Protein AF-A0A7S2NZP7-F1 (afdb_monomer_lite)

Structure (mmCIF, N/CA/C/O backbone):
data_AF-A0A7S2NZP7-F1
#
_entry.id   AF-A0A7S2NZP7-F1
#
loop_
_atom_site.group_PDB
_atom_site.id
_atom_site.type_symbol
_atom_site.label_atom_id
_atom_site.label_alt_id
_atom_site.label_comp_id
_atom_site.label_asym_id
_atom_site.label_entity_id
_atom_site.label_seq_id
_atom_site.pdbx_PDB_ins_code
_atom_site.Cartn_x
_atom_site.Cartn_y
_atom_site.Cartn_z
_atom_site.occupancy
_atom_site.B_iso_or_equiv
_atom_site.auth_seq_id
_atom_site.auth_comp_id
_atom_site.auth_asym_id
_atom_site.auth_atom_id
_atom_site.pdbx_PDB_model_num
ATOM 1 N N . SER A 1 1 ? 19.651 4.161 -18.600 1.00 52.41 1 SER A N 1
ATOM 2 C CA . SER A 1 1 ? 18.967 5.430 -18.959 1.00 52.41 1 SER A CA 1
ATOM 3 C C . SER A 1 1 ? 17.545 5.120 -19.424 1.00 52.41 1 SER A C 1
ATOM 5 O O . SER A 1 1 ? 17.300 3.982 -19.800 1.00 52.41 1 SER A O 1
ATOM 7 N N . CYS A 1 2 ? 16.596 6.069 -19.421 1.00 51.91 2 CYS A N 1
ATOM 8 C CA . CYS A 1 2 ? 15.219 5.806 -19.893 1.00 51.91 2 CYS A CA 1
ATOM 9 C C . CYS A 1 2 ? 15.180 5.289 -21.351 1.00 51.91 2 CYS A C 1
ATOM 11 O O . CYS A 1 2 ? 14.306 4.508 -21.712 1.00 51.91 2 CYS A O 1
ATOM 13 N N . ILE A 1 3 ? 16.203 5.643 -22.141 1.00 46.81 3 ILE A N 1
ATOM 14 C CA . ILE A 1 3 ? 16.442 5.176 -23.517 1.00 46.81 3 ILE A CA 1
ATOM 15 C C . ILE A 1 3 ? 16.735 3.664 -23.576 1.00 46.81 3 ILE A C 1
ATOM 17 O O . ILE A 1 3 ? 16.399 3.016 -24.559 1.00 46.81 3 ILE A O 1
ATOM 21 N N . GLU A 1 4 ? 17.324 3.072 -22.534 1.00 49.91 4 GLU A N 1
ATOM 22 C CA . GLU A 1 4 ? 17.619 1.629 -22.483 1.00 49.91 4 GLU A CA 1
ATOM 23 C C . GLU A 1 4 ? 16.403 0.779 -22.092 1.00 49.91 4 GLU A C 1
ATOM 25 O O . GLU A 1 4 ? 16.453 -0.440 -22.229 1.00 49.91 4 GLU A O 1
ATOM 30 N N . ARG A 1 5 ? 15.321 1.400 -21.600 1.00 61.03 5 ARG A N 1
ATOM 31 C CA . ARG A 1 5 ? 14.139 0.693 -21.079 1.00 61.03 5 ARG A CA 1
ATOM 32 C C . ARG A 1 5 ? 12.927 0.709 -22.023 1.00 61.03 5 ARG A C 1
ATOM 34 O O . ARG A 1 5 ? 11.922 0.099 -21.686 1.00 61.03 5 ARG A O 1
ATOM 41 N N . ASP A 1 6 ? 13.028 1.360 -23.188 1.00 63.88 6 ASP A N 1
ATOM 42 C CA . ASP A 1 6 ? 11.946 1.525 -24.187 1.00 63.88 6 ASP A CA 1
ATOM 43 C C . ASP A 1 6 ? 10.646 2.124 -23.609 1.00 63.88 6 ASP A C 1
ATOM 45 O O . ASP A 1 6 ? 9.532 1.856 -24.056 1.00 63.88 6 ASP A O 1
ATOM 49 N N . TRP A 1 7 ? 10.771 2.940 -22.561 1.00 67.31 7 TRP A N 1
ATOM 50 C CA . TRP A 1 7 ? 9.627 3.630 -21.974 1.00 67.31 7 TRP A CA 1
ATOM 51 C C . TRP A 1 7 ? 9.327 4.861 -22.833 1.00 67.31 7 TRP A C 1
ATOM 53 O O . TRP A 1 7 ? 10.233 5.623 -23.171 1.00 67.31 7 TRP A O 1
ATOM 63 N N . GLY A 1 8 ? 8.063 5.044 -23.231 1.00 68.75 8 GLY A N 1
ATOM 64 C CA . GLY A 1 8 ? 7.649 6.148 -24.104 1.00 68.75 8 GLY A CA 1
ATOM 65 C C . GLY A 1 8 ? 8.092 7.526 -23.586 1.00 68.75 8 GLY A C 1
ATOM 66 O O . GLY A 1 8 ? 8.421 7.690 -22.411 1.00 68.75 8 GLY A O 1
ATOM 67 N N . LYS A 1 9 ? 8.088 8.542 -24.460 1.00 76.56 9 LYS A N 1
ATOM 68 C CA . LYS A 1 9 ? 8.583 9.896 -24.139 1.00 76.56 9 LYS A CA 1
ATOM 69 C C . LYS A 1 9 ? 8.009 10.450 -22.826 1.00 76.56 9 LYS A C 1
ATOM 71 O O . LYS A 1 9 ? 8.765 10.979 -22.021 1.00 76.56 9 LYS A O 1
ATOM 76 N N . ASP A 1 10 ? 6.713 10.276 -22.591 1.00 76.75 10 ASP A N 1
ATOM 77 C CA . ASP A 1 10 ? 6.046 10.796 -21.391 1.00 76.75 10 ASP A CA 1
ATOM 78 C C . ASP A 1 10 ? 6.579 10.146 -20.104 1.00 76.75 10 ASP A C 1
ATOM 80 O O . ASP A 1 10 ? 6.786 10.821 -19.098 1.00 76.75 10 ASP A O 1
ATOM 84 N N . ALA A 1 11 ? 6.889 8.847 -20.146 1.00 75.12 11 ALA A N 1
ATOM 85 C CA . ALA A 1 11 ? 7.522 8.154 -19.030 1.00 75.12 11 ALA A CA 1
ATOM 86 C C . ALA A 1 11 ? 8.972 8.622 -18.824 1.00 75.12 11 ALA A C 1
ATOM 88 O O . ALA A 1 11 ? 9.414 8.750 -17.686 1.00 75.12 11 ALA A O 1
ATOM 89 N N . CYS A 1 12 ? 9.710 8.925 -19.898 1.00 78.88 12 CYS A N 1
ATOM 90 C CA . CYS A 1 12 ? 11.053 9.502 -19.793 1.00 78.88 12 CYS A CA 1
ATOM 91 C C . CYS A 1 12 ? 11.046 10.887 -19.129 1.00 78.88 12 CYS A C 1
ATOM 93 O O . CYS A 1 12 ? 11.914 11.167 -18.298 1.00 78.88 12 CYS A O 1
ATOM 95 N N . ASP A 1 13 ? 10.084 11.735 -19.493 1.00 84.75 13 ASP A N 1
ATOM 96 C CA . ASP A 1 13 ? 9.932 13.076 -18.925 1.00 84.75 13 ASP A CA 1
ATOM 97 C C . ASP A 1 13 ? 9.547 12.978 -17.440 1.00 84.75 13 ASP A C 1
ATOM 99 O O . ASP A 1 13 ? 10.244 13.534 -16.594 1.00 84.75 13 ASP A O 1
ATOM 103 N N . MET A 1 14 ? 8.547 12.150 -17.103 1.00 84.56 14 MET A N 1
ATOM 104 C CA . MET A 1 14 ? 8.167 11.871 -15.711 1.00 84.56 14 MET A CA 1
ATOM 105 C C . MET A 1 14 ? 9.362 11.381 -14.888 1.00 84.56 14 MET A C 1
ATOM 107 O O . MET A 1 14 ? 9.606 11.886 -13.795 1.00 84.56 14 MET A O 1
ATOM 111 N N . LEU A 1 15 ? 10.129 10.417 -15.412 1.00 84.31 15 LEU A N 1
ATOM 112 C CA . LEU A 1 15 ? 11.324 9.909 -14.743 1.00 84.31 15 LEU A CA 1
ATOM 113 C C . LEU A 1 15 ? 12.366 11.005 -14.512 1.00 84.31 15 LEU A C 1
ATOM 115 O O . LEU A 1 15 ? 13.009 11.026 -13.469 1.00 84.31 15 LEU A O 1
ATOM 119 N N . THR A 1 16 ? 12.546 11.914 -15.468 1.00 88.75 16 THR A N 1
ATOM 120 C CA . THR A 1 16 ? 13.490 13.029 -15.335 1.00 88.75 16 THR A CA 1
ATOM 121 C C . THR A 1 16 ? 13.073 13.955 -14.197 1.00 88.75 16 THR A C 1
ATOM 123 O O . THR A 1 16 ? 13.903 14.287 -13.348 1.00 88.75 16 THR A O 1
ATOM 126 N N . ASP A 1 17 ? 11.787 14.294 -14.131 1.00 88.81 17 ASP A N 1
ATOM 127 C CA . ASP A 1 17 ? 11.238 15.167 -13.097 1.00 88.81 17 ASP A CA 1
ATOM 128 C C . ASP A 1 17 ? 11.371 14.537 -11.704 1.00 88.81 17 ASP A C 1
ATOM 130 O O . ASP A 1 17 ? 11.914 15.163 -10.793 1.00 88.81 17 ASP A O 1
ATOM 134 N N . ILE A 1 18 ? 10.988 13.269 -11.531 1.00 89.00 18 ILE A N 1
ATOM 135 C CA . ILE A 1 18 ? 11.088 12.592 -10.222 1.00 89.00 18 ILE A CA 1
ATOM 136 C C . ILE A 1 18 ? 12.549 12.301 -9.836 1.00 89.00 18 ILE A C 1
ATOM 138 O O . ILE A 1 18 ? 12.886 12.172 -8.662 1.00 89.00 18 ILE A O 1
ATOM 142 N N . ASN A 1 19 ? 13.460 12.194 -10.807 1.00 90.25 19 ASN A N 1
ATOM 143 C CA . ASN A 1 19 ? 14.894 12.065 -10.542 1.00 90.25 19 ASN A CA 1
ATOM 144 C C . ASN A 1 19 ? 15.523 13.384 -10.072 1.00 90.25 19 ASN A C 1
ATOM 146 O O . ASN A 1 19 ? 16.639 13.361 -9.558 1.00 90.25 19 ASN A O 1
ATOM 150 N N . SER A 1 20 ? 14.832 14.515 -10.239 1.00 92.81 20 SER A N 1
ATOM 151 C CA . SER A 1 20 ? 15.327 15.833 -9.829 1.00 92.81 20 SER A CA 1
ATOM 152 C C . SER A 1 20 ? 15.024 16.189 -8.369 1.00 92.81 20 SER A C 1
ATOM 154 O O . SER A 1 20 ? 15.522 17.203 -7.879 1.00 92.81 20 SER A O 1
ATOM 156 N N . VAL A 1 21 ? 14.235 15.364 -7.675 1.00 92.12 21 VAL A N 1
ATOM 157 C CA . VAL A 1 21 ? 13.789 15.590 -6.294 1.00 92.12 21 VAL A CA 1
ATOM 158 C C . VAL A 1 21 ? 14.212 14.455 -5.365 1.00 92.12 21 VAL A C 1
ATOM 160 O O . VAL A 1 21 ? 14.538 13.347 -5.807 1.00 92.12 21 VAL A O 1
ATOM 163 N N . ASP A 1 22 ? 14.217 14.758 -4.069 1.00 90.69 22 ASP A N 1
ATOM 164 C CA . ASP A 1 22 ? 14.448 13.782 -3.007 1.00 90.69 22 ASP A CA 1
ATOM 165 C C . ASP A 1 22 ? 13.312 12.736 -2.987 1.00 90.69 22 ASP A C 1
ATOM 167 O O . ASP A 1 22 ? 12.142 13.136 -3.065 1.00 90.69 22 ASP A O 1
ATOM 171 N N . PRO A 1 23 ? 13.616 11.424 -2.915 1.00 88.88 23 PRO A N 1
ATOM 172 C CA . PRO A 1 23 ? 12.606 10.377 -2.809 1.00 88.88 23 PRO A CA 1
ATOM 173 C C . PRO A 1 23 ? 11.578 10.581 -1.697 1.00 88.88 23 PRO A C 1
ATOM 175 O O . PRO A 1 23 ? 10.393 10.350 -1.935 1.00 88.88 23 PRO A O 1
ATOM 178 N N . ASP A 1 24 ? 11.988 11.118 -0.547 1.00 87.81 24 ASP A N 1
ATOM 179 C CA . ASP A 1 24 ? 11.101 11.335 0.606 1.00 87.81 24 ASP A CA 1
ATOM 180 C C . ASP A 1 24 ? 10.079 12.458 0.352 1.00 87.81 24 ASP A C 1
ATOM 182 O O . ASP A 1 24 ? 9.110 12.634 1.088 1.00 87.81 24 ASP A O 1
ATOM 186 N N . SER A 1 25 ? 10.266 13.237 -0.719 1.00 88.69 25 SER A N 1
ATOM 187 C CA . SER A 1 25 ? 9.346 14.305 -1.123 1.00 88.69 25 SER A CA 1
ATOM 188 C C . SER A 1 25 ? 8.245 13.838 -2.080 1.00 88.69 25 SER A C 1
ATOM 190 O O . SER A 1 25 ? 7.393 14.647 -2.457 1.00 88.69 25 SER A O 1
ATOM 192 N N . VAL A 1 26 ? 8.255 12.572 -2.520 1.00 89.06 26 VAL A N 1
ATOM 193 C CA . VAL A 1 26 ? 7.321 12.056 -3.531 1.00 89.06 26 VAL A CA 1
ATOM 194 C C . VAL A 1 26 ? 6.729 10.718 -3.108 1.00 89.06 26 VAL A C 1
ATOM 196 O O . VAL A 1 26 ? 7.438 9.756 -2.832 1.00 89.06 26 VAL A O 1
ATOM 199 N N . VAL A 1 27 ? 5.402 10.632 -3.175 1.00 89.44 27 VAL A N 1
ATOM 200 C CA . VAL A 1 27 ? 4.659 9.380 -3.008 1.00 89.44 27 VAL A CA 1
ATOM 201 C C . VAL A 1 27 ? 4.039 8.980 -4.341 1.00 89.44 27 VAL A C 1
ATOM 203 O O . VAL A 1 27 ? 3.303 9.757 -4.953 1.00 89.44 27 VAL A O 1
ATOM 206 N N . PHE A 1 28 ? 4.291 7.746 -4.771 1.00 91.38 28 PHE A N 1
ATOM 207 C CA . PHE A 1 28 ? 3.629 7.145 -5.926 1.00 91.38 28 PHE A CA 1
ATOM 208 C C . PHE A 1 28 ? 2.347 6.461 -5.477 1.00 91.38 28 PHE A C 1
ATOM 210 O O . PHE A 1 28 ? 2.363 5.304 -5.062 1.00 91.38 28 PHE A O 1
ATOM 217 N N . ASN A 1 29 ? 1.234 7.187 -5.558 1.00 90.94 29 ASN A N 1
ATOM 218 C CA . ASN A 1 29 ? -0.077 6.631 -5.258 1.00 90.94 29 ASN A CA 1
ATOM 219 C C . ASN A 1 29 ? -0.692 5.974 -6.501 1.00 90.94 29 ASN A C 1
ATOM 221 O O . ASN A 1 29 ? -1.135 6.658 -7.426 1.00 90.94 29 ASN A O 1
ATOM 225 N N . TRP A 1 30 ? -0.719 4.645 -6.516 1.00 90.06 30 TRP A N 1
ATOM 226 C CA . TRP A 1 30 ? -1.467 3.868 -7.488 1.00 90.06 30 TRP A CA 1
ATOM 227 C C . TRP A 1 30 ? -2.927 3.824 -7.073 1.00 90.06 30 TRP A C 1
ATOM 229 O O . TRP A 1 30 ? -3.312 3.116 -6.146 1.00 90.06 30 TRP A O 1
ATOM 239 N N . GLU A 1 31 ? -3.748 4.544 -7.819 1.00 85.25 31 GLU A N 1
ATOM 240 C CA . GLU A 1 31 ? -5.202 4.494 -7.744 1.00 85.25 31 GLU A CA 1
ATOM 241 C C . GLU A 1 31 ? -5.719 3.790 -8.994 1.00 85.25 31 GLU A C 1
ATOM 243 O O . GLU A 1 31 ? -5.280 4.088 -10.107 1.00 85.25 31 GLU A O 1
ATOM 248 N N . CYS A 1 32 ? -6.676 2.877 -8.842 1.00 74.88 32 CYS A N 1
ATOM 249 C CA . CYS A 1 32 ? -7.447 2.421 -9.991 1.00 74.88 32 CYS A CA 1
ATOM 250 C C . CYS A 1 32 ? -8.946 2.508 -9.713 1.00 74.88 32 CYS A C 1
ATOM 252 O O . CYS A 1 32 ? -9.418 2.426 -8.585 1.00 74.88 32 CYS A O 1
ATOM 254 N N . CYS A 1 33 ? -9.708 2.689 -10.787 1.00 68.44 33 CYS A N 1
ATOM 255 C CA . CYS A 1 33 ? -11.139 2.458 -10.771 1.00 68.44 33 CYS A CA 1
ATOM 256 C C . CYS A 1 33 ? -11.455 0.950 -10.703 1.00 68.44 33 CYS A C 1
ATOM 258 O O . CYS A 1 33 ? -10.581 0.091 -10.831 1.00 68.44 33 CYS A O 1
ATOM 260 N N . CYS A 1 34 ? -12.741 0.616 -10.611 1.00 61.75 34 CYS A N 1
ATOM 261 C CA . CYS A 1 34 ? -13.230 -0.765 -10.682 1.00 61.75 34 CYS A CA 1
ATOM 262 C C . CYS A 1 34 ? -12.797 -1.550 -11.946 1.00 61.75 34 CYS A C 1
ATOM 264 O O . CYS A 1 34 ? -12.999 -2.760 -11.997 1.00 61.75 34 CYS A O 1
ATOM 266 N N . GLY A 1 35 ? -12.204 -0.894 -12.953 1.00 64.12 35 GLY A N 1
ATOM 267 C CA . GLY A 1 35 ? -11.723 -1.513 -14.189 1.00 64.12 35 GLY A CA 1
ATOM 268 C C . GLY A 1 35 ? -10.482 -2.406 -14.047 1.00 64.12 35 GLY A C 1
ATOM 269 O O . GLY A 1 35 ? -10.427 -3.417 -14.740 1.00 64.12 35 GLY A O 1
ATOM 270 N N . CYS A 1 36 ? -9.524 -2.082 -13.163 1.00 64.44 36 CYS A N 1
ATOM 271 C CA . CYS A 1 36 ? -8.322 -2.916 -12.958 1.00 64.44 36 CYS A CA 1
ATOM 272 C C . CYS A 1 36 ? -8.583 -4.069 -11.975 1.00 64.44 36 CYS A C 1
ATOM 274 O O . CYS A 1 36 ? -8.144 -5.185 -12.216 1.00 64.44 36 CYS A O 1
ATOM 276 N N . SER A 1 37 ? -9.346 -3.804 -10.901 1.00 70.38 37 SER A N 1
ATOM 277 C CA . SER A 1 37 ? -9.793 -4.731 -9.835 1.00 70.38 37 SER A CA 1
ATOM 278 C C . SER A 1 37 ? -9.099 -6.106 -9.831 1.00 70.38 37 SER A C 1
ATOM 280 O O . SER A 1 37 ? -7.903 -6.204 -9.580 1.00 70.38 37 SER A O 1
ATOM 282 N N . ASP A 1 38 ? -9.837 -7.183 -10.098 1.00 77.31 38 ASP A N 1
ATOM 283 C CA . ASP A 1 38 ? -9.349 -8.557 -9.990 1.00 77.31 38 ASP A CA 1
ATOM 284 C C . ASP A 1 38 ? -8.655 -9.044 -11.283 1.00 77.31 38 ASP A C 1
ATOM 286 O O . ASP A 1 38 ? -8.399 -10.237 -11.421 1.00 77.31 38 ASP A O 1
ATOM 290 N N . HIS A 1 39 ? -8.376 -8.143 -12.237 1.00 79.88 39 HIS A N 1
ATOM 291 C CA . HIS A 1 39 ? -7.817 -8.466 -13.558 1.00 79.88 39 HIS A CA 1
ATOM 292 C C . HIS A 1 39 ? -6.394 -7.923 -13.781 1.00 79.88 39 HIS A C 1
ATOM 294 O O . HIS A 1 39 ? -5.851 -8.116 -14.866 1.00 79.88 39 HIS A O 1
ATOM 300 N N . GLY A 1 40 ? -5.794 -7.257 -12.788 1.00 81.38 40 GLY A N 1
ATOM 301 C CA . GLY A 1 40 ? -4.474 -6.631 -12.926 1.00 81.38 40 GLY A CA 1
ATOM 302 C C . GLY A 1 40 ? -4.531 -5.189 -13.442 1.00 81.38 40 GLY A C 1
ATOM 303 O O . GLY A 1 40 ? -5.603 -4.632 -13.673 1.00 81.38 40 GLY A O 1
ATOM 304 N N . PHE A 1 41 ? -3.368 -4.556 -13.579 1.00 79.12 41 PHE A N 1
ATOM 305 C CA . PHE A 1 41 ? -3.232 -3.149 -13.968 1.00 79.12 41 PHE A CA 1
ATOM 306 C C . PHE A 1 41 ? -3.464 -2.937 -15.472 1.00 79.12 41 PHE A C 1
ATOM 308 O O . PHE A 1 41 ? -4.097 -1.954 -15.854 1.00 79.12 41 PHE A O 1
ATOM 315 N N . ASP A 1 42 ? -2.989 -3.859 -16.314 1.00 73.00 42 ASP A N 1
ATOM 316 C CA . ASP A 1 42 ? -3.299 -3.970 -17.746 1.00 73.00 42 ASP A CA 1
ATOM 317 C C . ASP A 1 42 ? -2.801 -5.333 -18.262 1.00 73.00 42 ASP A C 1
ATOM 319 O O . ASP A 1 42 ? -1.675 -5.743 -17.997 1.00 73.00 42 ASP A O 1
ATOM 323 N N . ASN A 1 43 ? -3.586 -6.010 -19.101 1.00 66.12 43 ASN A N 1
ATOM 324 C CA . ASN A 1 43 ? -3.207 -7.293 -19.706 1.00 66.12 43 ASN A CA 1
ATOM 325 C C . ASN A 1 43 ? -2.039 -7.192 -20.709 1.00 66.12 43 ASN A C 1
ATOM 327 O O . ASN A 1 43 ? -1.598 -8.214 -21.240 1.00 66.12 43 ASN A O 1
ATOM 331 N N . LYS A 1 44 ? -1.589 -5.980 -21.055 1.00 71.06 44 LYS A N 1
ATOM 332 C CA . LYS A 1 44 ? -0.545 -5.754 -22.069 1.00 71.06 44 LYS A CA 1
ATOM 333 C C . LYS A 1 44 ? 0.797 -5.320 -21.498 1.00 71.06 44 LYS A C 1
ATOM 335 O O . LYS A 1 44 ? 1.817 -5.634 -22.109 1.00 71.06 44 LYS A O 1
ATOM 340 N N . VAL A 1 45 ? 0.804 -4.577 -20.393 1.00 76.62 45 VAL A N 1
ATOM 341 C CA . VAL A 1 45 ? 2.017 -3.996 -19.808 1.00 76.62 45 VAL A CA 1
ATOM 342 C C . VAL A 1 45 ? 1.906 -4.045 -18.292 1.00 76.62 45 VAL A C 1
ATOM 344 O O . VAL A 1 45 ? 1.061 -3.377 -17.707 1.00 76.62 45 VAL A O 1
ATOM 347 N N . THR A 1 46 ? 2.793 -4.808 -17.662 1.00 83.62 46 THR A N 1
ATOM 348 C CA . THR A 1 46 ? 2.874 -4.878 -16.201 1.00 83.62 46 THR A CA 1
ATOM 349 C C . THR A 1 46 ? 3.656 -3.684 -15.635 1.00 83.62 46 THR A C 1
ATOM 351 O O . THR A 1 46 ? 4.663 -3.278 -16.231 1.00 83.62 46 THR A O 1
ATOM 354 N N . PRO A 1 47 ? 3.260 -3.110 -14.481 1.00 87.19 47 PRO A N 1
ATOM 355 C CA . PRO A 1 47 ? 3.995 -2.021 -13.847 1.00 87.19 47 PRO A CA 1
ATOM 356 C C . PRO A 1 47 ? 5.204 -2.498 -13.032 1.00 87.19 47 PRO A C 1
ATOM 358 O O . PRO A 1 47 ? 5.947 -1.666 -12.514 1.00 87.19 47 PRO A O 1
ATOM 361 N N . MET A 1 48 ? 5.444 -3.808 -12.925 1.00 89.69 48 MET A N 1
ATOM 362 C CA . MET A 1 48 ? 6.511 -4.374 -12.092 1.00 89.69 48 MET A CA 1
ATOM 363 C C . MET A 1 48 ? 7.916 -3.790 -12.358 1.00 89.69 48 MET A C 1
ATOM 365 O O . MET A 1 48 ? 8.585 -3.412 -11.394 1.00 89.69 48 MET A O 1
ATOM 369 N N . PRO A 1 49 ? 8.367 -3.565 -13.612 1.00 87.94 49 PRO A N 1
ATOM 370 C CA . PRO A 1 49 ? 9.646 -2.891 -13.862 1.00 87.94 49 PRO A CA 1
ATOM 371 C C . PRO A 1 49 ? 9.726 -1.469 -13.284 1.00 87.94 49 PRO A C 1
ATOM 373 O O . PRO A 1 49 ? 10.801 -1.026 -12.874 1.00 87.94 49 PRO A O 1
ATOM 376 N N . LEU A 1 50 ? 8.599 -0.750 -13.237 1.00 87.38 50 LEU A N 1
ATOM 377 C CA . LEU A 1 50 ? 8.525 0.560 -12.598 1.00 87.38 50 LEU A CA 1
ATOM 378 C C . LEU A 1 50 ? 8.543 0.422 -11.072 1.00 87.38 50 LEU A C 1
ATOM 380 O O . LEU A 1 50 ? 9.291 1.150 -10.433 1.00 87.38 50 LEU A O 1
ATOM 384 N N . PHE A 1 51 ? 7.815 -0.536 -10.489 1.00 90.94 51 PHE A N 1
ATOM 385 C CA . PHE A 1 51 ? 7.889 -0.823 -9.048 1.00 90.94 51 PHE A CA 1
ATOM 386 C C . PHE A 1 51 ? 9.320 -1.142 -8.611 1.00 90.94 51 PHE A C 1
ATOM 388 O O . PHE A 1 51 ? 9.806 -0.543 -7.658 1.00 90.94 51 PHE A O 1
ATOM 395 N N . SER A 1 52 ? 10.029 -2.001 -9.349 1.00 90.12 52 SER A N 1
ATOM 396 C CA . SER A 1 52 ? 11.433 -2.312 -9.062 1.00 90.12 52 SER A CA 1
ATOM 397 C C . SER A 1 52 ? 12.312 -1.061 -9.076 1.00 90.12 52 SER A C 1
ATOM 399 O O . SER A 1 52 ? 13.164 -0.904 -8.207 1.00 90.12 52 SER A O 1
ATOM 401 N N . TYR A 1 53 ? 12.118 -0.164 -10.045 1.00 88.94 53 TYR A N 1
ATOM 402 C CA . TYR A 1 53 ? 12.870 1.089 -10.104 1.00 88.94 53 TYR A CA 1
ATOM 403 C C . TYR A 1 53 ? 12.550 2.003 -8.917 1.00 88.94 53 TYR A C 1
ATOM 405 O O . TYR A 1 53 ? 13.456 2.526 -8.270 1.00 88.94 53 TYR A O 1
ATOM 413 N N . LEU A 1 54 ? 11.260 2.192 -8.632 1.00 91.06 54 LEU A N 1
ATOM 414 C CA . LEU A 1 54 ? 10.801 3.091 -7.580 1.00 91.06 54 LEU A CA 1
ATOM 415 C C . LEU A 1 54 ? 11.258 2.614 -6.200 1.00 91.06 54 LEU A C 1
ATOM 417 O O . LEU A 1 54 ? 11.814 3.410 -5.453 1.00 91.06 54 LEU A O 1
ATOM 421 N N . LEU A 1 55 ? 11.079 1.327 -5.898 1.00 89.81 55 LEU A N 1
ATOM 422 C CA . LEU A 1 55 ? 11.385 0.744 -4.592 1.00 89.81 55 LEU A CA 1
ATOM 423 C C . LEU A 1 55 ? 12.888 0.519 -4.394 1.00 89.81 55 LEU A C 1
ATOM 425 O O . LEU A 1 55 ? 13.440 0.939 -3.383 1.00 89.81 55 LEU A O 1
ATOM 429 N N . HIS A 1 56 ? 13.568 -0.110 -5.360 1.00 86.69 56 HIS A N 1
ATOM 430 C CA . HIS A 1 56 ? 14.922 -0.641 -5.134 1.00 86.69 56 HIS A CA 1
ATOM 431 C C . HIS A 1 56 ? 16.037 0.264 -5.639 1.00 86.69 56 HIS A C 1
ATOM 433 O O . HIS A 1 56 ? 17.121 0.285 -5.061 1.00 86.69 56 HIS A O 1
ATOM 439 N N . GLU A 1 57 ? 15.809 0.995 -6.731 1.00 87.75 57 GLU A N 1
ATOM 440 C CA . GLU A 1 57 ? 16.835 1.885 -7.294 1.00 87.75 57 GLU A CA 1
ATOM 441 C C . GLU A 1 57 ? 16.751 3.300 -6.722 1.00 87.75 57 GLU A C 1
ATOM 443 O O . GLU A 1 57 ? 17.754 4.017 -6.703 1.00 87.75 57 GLU A O 1
ATOM 448 N N . ARG A 1 58 ? 15.558 3.720 -6.288 1.00 88.81 58 ARG A N 1
ATOM 449 C CA . ARG A 1 58 ? 15.295 5.098 -5.864 1.00 88.81 58 ARG A CA 1
ATOM 450 C C . ARG A 1 58 ? 14.735 5.250 -4.459 1.00 88.81 58 ARG A C 1
ATOM 452 O O . ARG A 1 58 ? 14.763 6.375 -3.976 1.00 88.81 58 ARG A O 1
ATOM 459 N N . SER A 1 59 ? 14.276 4.177 -3.821 1.00 89.12 59 SER A N 1
ATOM 460 C CA . SER A 1 59 ? 13.706 4.208 -2.468 1.00 89.12 59 SER A CA 1
ATOM 461 C C . SER A 1 59 ? 12.515 5.165 -2.310 1.00 89.12 59 SER A C 1
ATOM 463 O O . SER A 1 59 ? 12.361 5.801 -1.275 1.00 89.12 59 SER A O 1
ATOM 465 N N . PHE A 1 60 ? 11.668 5.290 -3.334 1.00 91.44 60 PHE A N 1
ATOM 466 C CA . PHE A 1 60 ? 10.407 6.025 -3.223 1.00 91.44 60 PHE A CA 1
ATOM 467 C C . PHE A 1 60 ? 9.362 5.240 -2.427 1.00 91.44 60 PHE A C 1
ATOM 469 O O . PHE A 1 60 ? 9.292 4.011 -2.507 1.00 91.44 60 PHE A O 1
ATOM 476 N N . MET A 1 61 ? 8.446 5.964 -1.780 1.00 91.06 61 MET A N 1
ATOM 477 C CA . MET A 1 61 ? 7.222 5.376 -1.243 1.00 91.06 61 MET A CA 1
ATOM 478 C C . MET A 1 61 ? 6.226 5.064 -2.367 1.00 91.06 61 MET A C 1
ATOM 480 O O . MET A 1 61 ? 5.846 5.943 -3.147 1.00 91.06 61 MET A O 1
ATOM 484 N N . VAL A 1 62 ? 5.746 3.820 -2.404 1.00 92.38 62 VAL A N 1
ATOM 485 C CA . VAL A 1 62 ? 4.660 3.378 -3.286 1.00 92.38 62 VAL A CA 1
ATOM 486 C C . VAL A 1 62 ? 3.443 3.016 -2.444 1.00 92.38 62 VAL A C 1
ATOM 488 O O . VAL A 1 62 ? 3.534 2.219 -1.514 1.00 92.38 62 VAL A O 1
ATOM 491 N N . MET A 1 63 ? 2.292 3.586 -2.786 1.00 92.81 63 MET A N 1
ATOM 492 C CA . MET A 1 63 ? 1.013 3.329 -2.133 1.00 92.81 63 MET A CA 1
ATOM 493 C C . MET A 1 63 ? 0.055 2.688 -3.132 1.00 92.81 63 MET A C 1
ATOM 495 O O . MET A 1 63 ? -0.039 3.137 -4.270 1.00 92.81 63 MET A O 1
ATOM 499 N N . CYS A 1 64 ? -0.640 1.630 -2.717 1.00 92.75 64 CYS A N 1
ATOM 500 C CA . CYS A 1 64 ? -1.690 0.986 -3.506 1.00 92.75 64 CYS A CA 1
ATOM 501 C C . CYS A 1 64 ? -2.992 0.992 -2.704 1.00 92.75 64 CYS A C 1
ATOM 503 O O . CYS A 1 64 ? -3.106 0.297 -1.693 1.00 92.75 64 CYS A O 1
ATOM 505 N N . SER A 1 65 ? -3.956 1.786 -3.161 1.00 89.19 65 SER A N 1
ATOM 506 C CA . SER A 1 65 ? -5.322 1.837 -2.634 1.00 89.19 65 SER A CA 1
ATOM 507 C C . SER A 1 65 ? -6.122 0.567 -2.954 1.00 89.19 65 SER A C 1
ATOM 509 O O . SER A 1 65 ? -5.617 -0.383 -3.538 1.00 89.19 65 SER A O 1
ATOM 511 N N . ASP A 1 66 ? -7.385 0.495 -2.548 1.00 88.50 66 ASP A N 1
ATOM 512 C CA . ASP A 1 66 ? -8.190 -0.733 -2.570 1.00 88.50 66 ASP A CA 1
ATOM 513 C C . ASP A 1 66 ? -8.236 -1.482 -3.923 1.00 88.50 66 ASP A C 1
ATOM 515 O O . ASP A 1 66 ? -7.926 -2.675 -3.980 1.00 88.50 66 ASP A O 1
ATOM 519 N N . PHE A 1 67 ? -8.595 -0.824 -5.025 1.00 89.38 67 PHE A N 1
ATOM 520 C CA . PHE A 1 67 ? -8.686 -1.479 -6.337 1.00 89.38 67 PHE A CA 1
ATOM 521 C C . PHE A 1 67 ? -7.320 -1.746 -6.971 1.00 89.38 67 PHE A C 1
ATOM 523 O O . PHE A 1 67 ? -7.144 -2.767 -7.635 1.00 89.38 67 PHE A O 1
ATOM 530 N N . SER A 1 68 ? -6.347 -0.858 -6.780 1.00 90.88 68 SER A N 1
ATOM 531 C CA . SER A 1 68 ? -4.975 -1.075 -7.254 1.0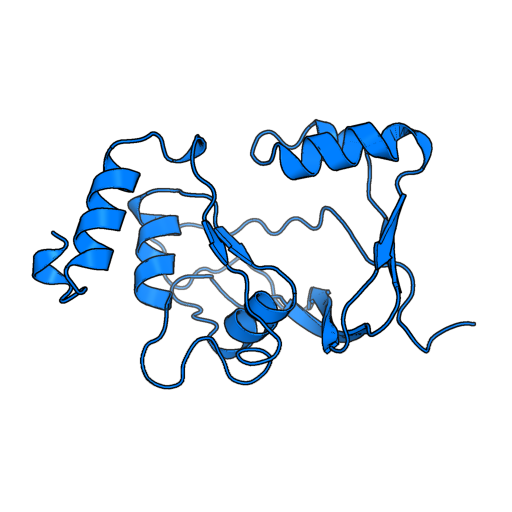0 90.88 68 SER A CA 1
ATOM 532 C C . SER A 1 68 ? -4.254 -2.142 -6.435 1.00 90.88 68 SER A C 1
ATOM 534 O O . SER A 1 68 ? -3.424 -2.857 -6.980 1.00 90.88 68 SER A O 1
ATOM 536 N N . LEU A 1 69 ? -4.612 -2.338 -5.166 1.00 92.44 69 LEU A N 1
ATOM 537 C CA . LEU A 1 69 ? -4.113 -3.434 -4.346 1.00 92.44 69 LEU A CA 1
ATOM 538 C C . LEU A 1 69 ? -4.625 -4.785 -4.847 1.00 92.44 69 LEU A C 1
ATOM 540 O O . LEU A 1 69 ? -3.867 -5.750 -4.865 1.00 92.44 69 LEU A O 1
ATOM 544 N N . LYS A 1 70 ? -5.882 -4.870 -5.304 1.00 91.94 70 LYS A N 1
ATOM 545 C CA . LYS A 1 70 ? -6.373 -6.078 -5.990 1.00 91.94 70 LYS A CA 1
ATOM 546 C C . LYS A 1 70 ? -5.532 -6.392 -7.227 1.00 91.94 70 LYS A C 1
ATOM 548 O O . LYS A 1 70 ? -5.101 -7.532 -7.395 1.00 91.94 70 LYS A O 1
ATOM 553 N N . ALA A 1 71 ? -5.264 -5.374 -8.044 1.00 90.75 71 ALA A N 1
ATOM 554 C CA . ALA A 1 71 ? -4.431 -5.510 -9.231 1.00 90.75 71 ALA A CA 1
ATOM 555 C C . ALA A 1 71 ? -2.989 -5.917 -8.874 1.00 90.75 71 ALA A C 1
ATOM 557 O O . ALA A 1 71 ? -2.438 -6.816 -9.504 1.00 90.75 71 ALA A O 1
ATOM 558 N N . LEU A 1 72 ? -2.414 -5.331 -7.818 1.00 91.94 72 LEU A N 1
ATOM 559 C CA . LEU A 1 72 ? -1.086 -5.672 -7.305 1.00 91.94 72 LEU A CA 1
ATOM 560 C C . LEU A 1 72 ? -1.010 -7.117 -6.816 1.00 91.94 72 LEU A C 1
ATOM 562 O O . LEU A 1 72 ? -0.052 -7.808 -7.128 1.00 91.94 72 LEU A O 1
ATOM 566 N N . ILE A 1 73 ? -2.013 -7.590 -6.073 1.00 91.56 73 ILE A N 1
ATOM 567 C CA . ILE A 1 73 ? -2.075 -8.983 -5.611 1.00 91.56 73 ILE A CA 1
ATOM 568 C C . ILE A 1 73 ? -2.153 -9.946 -6.804 1.00 91.56 73 ILE A C 1
ATOM 570 O O . ILE A 1 73 ? -1.559 -11.021 -6.753 1.00 91.56 73 ILE A O 1
ATOM 574 N N . HIS A 1 74 ? -2.873 -9.577 -7.867 1.00 89.75 74 HIS A N 1
ATOM 575 C CA . HIS A 1 74 ? -2.987 -10.388 -9.080 1.00 89.75 74 HIS A CA 1
ATOM 576 C C . HIS A 1 74 ? -1.671 -10.456 -9.874 1.00 89.75 74 HIS A C 1
ATOM 578 O O . HIS A 1 74 ? -1.296 -11.525 -10.347 1.00 89.75 74 HIS A O 1
ATOM 584 N N . GLU A 1 75 ? -0.967 -9.332 -10.015 1.00 90.56 75 GLU A N 1
ATOM 585 C CA . GLU A 1 75 ? 0.317 -9.230 -10.728 1.00 90.56 75 GLU A CA 1
ATOM 586 C C . GLU A 1 75 ? 1.534 -9.289 -9.794 1.00 90.56 75 GLU A C 1
ATOM 588 O O . GLU A 1 75 ? 2.595 -8.753 -10.110 1.00 90.56 75 GLU A O 1
ATOM 593 N N . TRP A 1 76 ? 1.380 -9.908 -8.625 1.00 90.62 76 TRP A N 1
ATOM 594 C CA . TRP A 1 76 ? 2.417 -9.913 -7.606 1.00 90.62 76 TRP A CA 1
ATOM 595 C C . TRP A 1 76 ? 3.694 -10.593 -8.113 1.00 90.62 76 TRP A C 1
ATOM 597 O O . TRP A 1 76 ? 3.653 -11.728 -8.591 1.00 90.62 76 TRP A O 1
ATOM 607 N N . ASP A 1 77 ? 4.828 -9.912 -7.967 1.00 89.31 77 ASP A N 1
ATOM 608 C CA . ASP A 1 77 ? 6.141 -10.418 -8.358 1.00 89.31 77 ASP A CA 1
ATOM 609 C C . ASP A 1 77 ? 7.017 -10.630 -7.119 1.00 89.31 77 ASP A C 1
ATOM 611 O O . ASP A 1 77 ? 7.494 -9.676 -6.497 1.00 89.31 77 ASP A O 1
ATOM 615 N N . ASP A 1 78 ? 7.244 -11.898 -6.770 1.00 87.31 78 ASP A N 1
ATOM 616 C CA . ASP A 1 78 ? 8.054 -12.281 -5.613 1.00 87.31 78 ASP A CA 1
ATOM 617 C C . ASP A 1 78 ? 9.518 -11.820 -5.736 1.00 87.31 78 ASP A C 1
ATOM 619 O O . ASP A 1 78 ? 10.180 -11.629 -4.714 1.00 87.31 78 ASP A O 1
ATOM 623 N N . GLU A 1 79 ? 10.042 -11.619 -6.954 1.00 84.62 79 GLU A N 1
ATOM 624 C CA . GLU A 1 79 ? 11.407 -11.123 -7.174 1.00 84.62 79 GLU A CA 1
ATOM 625 C C . GLU A 1 79 ? 11.565 -9.632 -6.879 1.00 84.62 79 GLU A C 1
ATOM 627 O O . GLU A 1 79 ? 12.697 -9.174 -6.704 1.00 84.62 79 GLU A O 1
ATOM 632 N N . ILE A 1 80 ? 10.457 -8.889 -6.813 1.00 86.25 80 ILE A N 1
ATOM 633 C CA . ILE A 1 80 ? 10.442 -7.439 -6.595 1.00 86.25 80 ILE A CA 1
ATOM 634 C C . ILE A 1 80 ? 9.830 -7.086 -5.238 1.00 86.25 80 ILE A C 1
ATOM 636 O O . ILE A 1 80 ? 10.312 -6.167 -4.582 1.00 86.25 80 ILE A O 1
ATOM 640 N N . LEU A 1 81 ? 8.764 -7.768 -4.824 1.00 87.25 81 LEU A N 1
ATOM 641 C CA . LEU A 1 81 ? 7.985 -7.427 -3.629 1.00 87.25 81 LEU A CA 1
ATOM 642 C C . LEU A 1 81 ? 8.225 -8.404 -2.466 1.00 87.25 81 LEU A C 1
ATOM 644 O O . LEU A 1 81 ? 7.777 -8.158 -1.345 1.00 87.25 81 LEU A O 1
ATOM 648 N N . GLY A 1 82 ? 8.949 -9.502 -2.713 1.00 85.69 82 GLY A N 1
ATOM 649 C CA . GLY A 1 82 ? 9.040 -10.639 -1.797 1.00 85.69 82 GLY A CA 1
ATOM 650 C C . GLY A 1 82 ? 7.767 -11.486 -1.809 1.00 85.69 82 GLY A C 1
ATOM 651 O O . GLY A 1 82 ? 6.831 -11.198 -2.539 1.00 85.69 82 GLY A O 1
ATOM 652 N N . VAL A 1 83 ? 7.716 -12.547 -1.001 1.00 86.38 83 VAL A N 1
ATOM 653 C CA . VAL A 1 83 ? 6.560 -13.465 -0.982 1.00 86.38 83 VAL A CA 1
ATOM 654 C C . VAL A 1 83 ? 5.292 -12.738 -0.532 1.00 86.38 83 VAL A C 1
ATOM 656 O O . VAL A 1 83 ? 5.284 -12.158 0.554 1.00 86.38 83 VAL A O 1
ATOM 659 N N . ASN A 1 84 ? 4.215 -12.822 -1.320 1.00 89.50 84 ASN A N 1
ATOM 660 C CA . ASN A 1 84 ? 2.937 -12.166 -1.023 1.00 89.50 84 A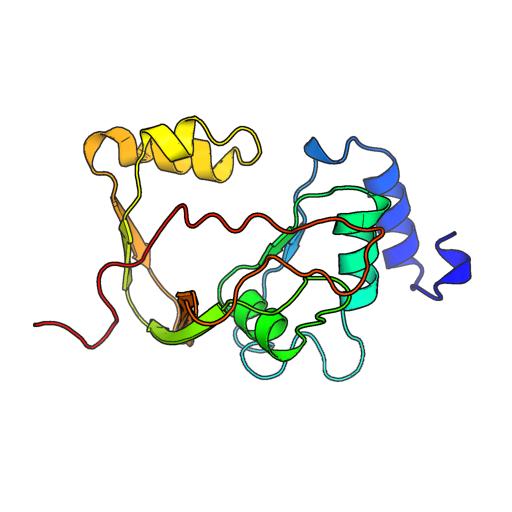SN A CA 1
ATOM 661 C C . ASN A 1 84 ? 2.316 -12.641 0.309 1.00 89.50 84 ASN A C 1
ATOM 663 O O . ASN A 1 84 ? 1.862 -13.787 0.391 1.00 89.50 84 ASN A O 1
ATOM 667 N N . PRO A 1 85 ? 2.220 -11.783 1.344 1.00 89.62 85 PRO A N 1
ATOM 668 C CA . PRO A 1 85 ? 1.605 -12.152 2.613 1.00 89.62 85 PRO A CA 1
ATOM 669 C C . PRO A 1 85 ? 0.098 -11.854 2.657 1.00 89.62 85 PRO A C 1
ATOM 671 O O . PRO A 1 85 ? -0.545 -12.116 3.672 1.00 89.62 85 PRO A O 1
ATOM 674 N N . LEU A 1 86 ? -0.480 -11.261 1.610 1.00 92.00 86 LEU A N 1
ATOM 675 C CA . LEU A 1 86 ? -1.844 -10.744 1.612 1.00 92.00 86 LEU A CA 1
ATOM 676 C C . LEU A 1 86 ? -2.844 -11.814 1.180 1.00 92.00 86 LEU A C 1
ATOM 678 O O . LEU A 1 86 ? -2.711 -12.457 0.140 1.00 92.00 86 LEU A O 1
ATOM 682 N N . LYS A 1 87 ? -3.919 -11.951 1.954 1.00 91.19 87 LYS A N 1
ATOM 683 C CA . LYS A 1 87 ? -5.016 -12.878 1.679 1.00 91.19 87 LYS A CA 1
ATOM 684 C C . LYS A 1 87 ? -6.347 -12.145 1.692 1.00 91.19 87 LYS A C 1
ATOM 686 O O . LYS A 1 87 ? -6.751 -11.613 2.723 1.00 91.19 87 LYS A O 1
ATOM 691 N N . LYS A 1 88 ? -7.067 -12.159 0.568 1.00 91.69 88 LYS A N 1
ATOM 692 C CA . LYS A 1 88 ? -8.430 -11.611 0.474 1.00 91.69 88 LYS A CA 1
ATOM 693 C C . LYS A 1 88 ? -9.367 -12.364 1.425 1.00 91.69 88 LYS A C 1
ATOM 695 O O . LYS A 1 88 ? -9.416 -13.593 1.405 1.00 91.69 88 LYS A O 1
ATOM 700 N N . VAL A 1 89 ? -10.116 -11.624 2.241 1.00 92.50 89 VAL A N 1
ATOM 701 C CA . VAL A 1 89 ? -11.103 -12.168 3.197 1.00 92.50 89 VAL A CA 1
ATOM 702 C C . VAL A 1 89 ? -12.528 -11.705 2.913 1.00 92.50 89 VAL A C 1
ATOM 704 O O . VAL A 1 89 ? -13.473 -12.292 3.430 1.00 92.50 89 VAL A O 1
ATOM 707 N N . GLY A 1 90 ? -12.696 -10.683 2.077 1.00 91.50 90 GLY A N 1
ATOM 708 C CA . GLY A 1 90 ? -14.003 -10.168 1.704 1.00 91.50 90 GLY A CA 1
ATOM 709 C C . GLY A 1 90 ? -13.896 -8.892 0.885 1.00 91.50 90 GLY A C 1
ATOM 710 O O . GLY A 1 90 ? -12.833 -8.559 0.356 1.00 91.50 90 GLY A O 1
ATOM 711 N N . GLU A 1 91 ? -15.014 -8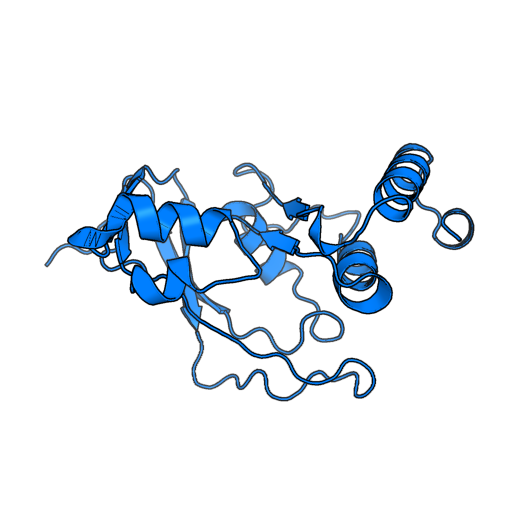.185 0.795 1.00 92.06 91 GLU A N 1
ATOM 712 C CA . GLU A 1 91 ? -15.120 -6.875 0.165 1.00 92.06 91 GLU A CA 1
A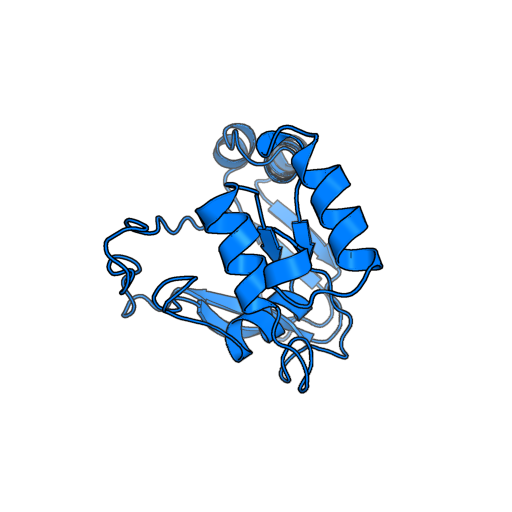TOM 713 C C . GLU A 1 91 ? -16.115 -6.009 0.939 1.00 92.06 91 GLU A C 1
ATOM 715 O O . GLU A 1 91 ? -17.011 -6.518 1.613 1.00 92.06 91 GLU A O 1
ATOM 720 N N . PHE A 1 92 ? -15.953 -4.703 0.803 1.00 91.44 92 PHE A N 1
ATOM 721 C CA . PHE A 1 92 ? -16.882 -3.681 1.240 1.00 91.44 92 PHE A CA 1
ATOM 722 C C . PHE A 1 92 ? -17.672 -3.142 0.046 1.00 91.44 92 PHE A C 1
ATOM 724 O O . PHE A 1 92 ? -17.306 -3.303 -1.118 1.00 91.44 92 PHE A O 1
ATOM 731 N N . SER A 1 93 ? -18.808 -2.530 0.331 1.00 91.00 93 SER A N 1
ATOM 732 C CA . SER A 1 93 ? -19.697 -1.867 -0.616 1.00 91.00 93 SER A CA 1
ATOM 733 C C . SER A 1 93 ? -20.430 -0.661 -0.033 1.00 91.00 93 SER A C 1
ATOM 735 O O . SER A 1 93 ? -21.166 -0.007 -0.772 1.00 91.00 93 SER A O 1
ATOM 737 N N . SER A 1 94 ? -20.282 -0.375 1.265 1.00 89.06 94 SER A N 1
ATOM 738 C CA . SER A 1 94 ? -20.954 0.765 1.887 1.00 89.06 94 SER A CA 1
ATOM 739 C C . SER A 1 94 ? -20.065 1.535 2.857 1.00 89.06 94 SER A C 1
ATOM 741 O O . SER A 1 94 ? -19.822 2.732 2.682 1.00 89.06 94 SER A O 1
ATOM 743 N N . ARG A 1 95 ? -19.556 0.866 3.890 1.00 90.88 95 ARG A N 1
ATOM 744 C CA . ARG A 1 95 ? -18.879 1.516 5.005 1.00 90.88 95 ARG A CA 1
ATOM 745 C C . ARG A 1 95 ? -17.807 0.599 5.558 1.00 90.88 95 ARG A C 1
ATOM 747 O O . ARG A 1 95 ? -18.030 -0.586 5.764 1.00 90.88 95 ARG A O 1
ATOM 754 N N . MET A 1 96 ? -16.673 1.198 5.883 1.00 91.62 96 MET A N 1
ATOM 755 C CA . MET A 1 96 ? -15.591 0.555 6.607 1.00 91.62 96 MET A CA 1
ATOM 756 C C . MET A 1 96 ? -15.305 1.357 7.874 1.00 91.62 96 MET A C 1
ATOM 758 O O . MET A 1 96 ? -15.226 2.587 7.842 1.00 91.62 96 MET A O 1
ATOM 762 N N . VAL A 1 97 ? -15.165 0.662 9.001 1.00 92.81 97 VAL A N 1
ATOM 763 C CA . VAL A 1 97 ? -14.651 1.255 10.238 1.00 92.81 97 VAL A CA 1
ATOM 764 C C . VAL A 1 97 ? -13.236 0.745 10.434 1.00 92.81 97 VAL A C 1
ATOM 766 O O . VAL A 1 97 ? -13.022 -0.451 10.630 1.00 92.81 97 VAL A O 1
ATOM 769 N N . LEU A 1 98 ? -12.281 1.661 10.335 1.00 93.69 98 LEU A N 1
ATOM 770 C CA . LEU A 1 98 ? -10.870 1.412 10.577 1.00 93.69 98 LEU A CA 1
ATOM 771 C C . LEU A 1 98 ? -10.565 1.677 12.043 1.00 93.69 98 LEU A C 1
ATOM 773 O O . LEU A 1 98 ? -10.992 2.701 12.573 1.00 93.69 98 LEU A O 1
ATOM 777 N N . ARG A 1 99 ? -9.790 0.791 12.665 1.00 95.94 99 ARG A N 1
ATOM 778 C CA . ARG A 1 99 ? -9.200 0.980 13.989 1.00 95.94 99 ARG A CA 1
ATOM 779 C C . ARG A 1 99 ? -7.678 0.959 13.893 1.00 95.94 99 ARG A C 1
ATOM 781 O O . ARG A 1 99 ? -7.108 0.249 13.063 1.00 95.94 99 ARG A O 1
ATOM 788 N N . PHE A 1 100 ? -7.035 1.756 14.734 1.00 96.44 100 PHE A N 1
ATOM 789 C CA . PHE A 1 100 ? -5.585 1.925 14.787 1.00 96.44 100 PHE A CA 1
ATOM 790 C C . PHE A 1 100 ? -5.157 2.526 16.129 1.00 96.44 100 PHE A C 1
ATOM 792 O O . PHE A 1 100 ? -5.989 3.001 16.900 1.00 96.44 100 PHE A O 1
ATOM 799 N N . ASP A 1 101 ? -3.854 2.503 16.409 1.00 97.31 101 ASP A N 1
ATOM 800 C CA . ASP A 1 101 ? -3.258 3.261 17.512 1.00 97.31 101 ASP A CA 1
ATOM 801 C C . ASP A 1 101 ? -2.908 4.673 17.005 1.00 97.31 101 ASP A C 1
ATOM 803 O O . ASP A 1 101 ? -1.988 4.808 16.191 1.00 97.31 101 ASP A O 1
ATOM 807 N N . PRO A 1 102 ? -3.607 5.736 17.453 1.00 97.19 102 PRO A N 1
ATOM 808 C CA . PRO A 1 102 ? -3.343 7.091 16.980 1.00 97.19 102 PRO A CA 1
ATOM 809 C C . PRO A 1 102 ? -1.915 7.556 17.220 1.00 97.19 102 PRO A C 1
ATOM 811 O O . PRO A 1 102 ? -1.362 8.266 16.385 1.00 97.19 102 PRO A O 1
ATOM 814 N N . LYS A 1 103 ? -1.317 7.164 18.350 1.00 96.56 103 LYS A N 1
ATOM 815 C CA . LYS A 1 103 ? 0.036 7.581 18.705 1.00 96.56 103 LYS A CA 1
ATOM 816 C C . LYS A 1 103 ? 1.043 6.934 17.762 1.00 96.56 103 LYS A C 1
ATOM 818 O O . LYS A 1 103 ? 1.908 7.624 17.240 1.00 96.56 103 LYS A O 1
ATOM 823 N N . LYS A 1 104 ? 0.868 5.642 17.480 1.00 96.00 104 LYS A N 1
ATOM 824 C CA . LYS A 1 104 ? 1.708 4.928 16.515 1.00 96.00 104 LYS A CA 1
ATOM 825 C C . LYS A 1 104 ? 1.630 5.549 15.118 1.00 96.00 104 LYS A C 1
ATOM 827 O O . LYS A 1 104 ? 2.650 5.674 14.453 1.00 96.00 104 LYS A O 1
ATOM 832 N N . LEU A 1 105 ? 0.440 5.974 14.683 1.00 96.06 105 LEU A N 1
ATOM 833 C CA . LEU A 1 105 ? 0.296 6.668 13.401 1.00 96.06 105 LEU A CA 1
ATOM 834 C C . LEU A 1 105 ? 0.959 8.056 13.401 1.00 96.06 105 LEU A C 1
ATOM 836 O O . LEU A 1 105 ? 1.601 8.411 12.419 1.00 96.06 105 LEU A O 1
ATOM 840 N N . GLN A 1 106 ? 0.844 8.821 14.493 1.00 95.44 106 GLN A N 1
ATOM 841 C CA . GLN A 1 106 ? 1.525 10.118 14.659 1.00 95.44 106 GLN A CA 1
ATOM 842 C C . GLN A 1 106 ? 3.057 9.992 14.665 1.00 95.44 106 GLN A C 1
ATOM 844 O O . GLN A 1 106 ? 3.747 10.928 14.278 1.00 95.44 106 GLN A O 1
ATOM 849 N N . GLU A 1 107 ? 3.585 8.843 15.090 1.00 95.06 107 GLU A N 1
ATOM 850 C CA . GLU A 1 107 ? 5.019 8.527 15.104 1.00 95.06 107 GLU A CA 1
ATOM 851 C C . GLU A 1 107 ? 5.514 7.912 13.776 1.00 95.06 107 GLU A C 1
ATOM 853 O O . GLU A 1 107 ? 6.694 7.597 13.653 1.00 95.06 107 GLU A O 1
ATOM 858 N N . CYS A 1 108 ? 4.646 7.744 12.769 1.00 91.88 108 CYS A N 1
ATOM 859 C CA . CYS A 1 108 ? 5.019 7.184 11.469 1.00 91.88 108 CYS A CA 1
ATOM 860 C C . CYS A 1 108 ? 5.766 8.229 10.626 1.00 91.88 108 CYS A C 1
ATOM 862 O O . CYS A 1 108 ? 5.142 9.002 9.900 1.00 91.88 108 CYS A O 1
ATOM 864 N N . GLU A 1 109 ? 7.094 8.279 10.745 1.00 87.56 109 GLU A N 1
ATOM 865 C CA . GLU A 1 109 ? 7.954 9.290 10.102 1.00 87.56 109 GLU A CA 1
ATOM 866 C C . GLU A 1 109 ? 7.811 9.316 8.572 1.00 87.56 109 GLU A C 1
ATOM 868 O O . GLU A 1 109 ? 7.821 10.392 7.976 1.00 87.56 109 GLU A O 1
ATOM 873 N N . ASP A 1 110 ? 7.557 8.157 7.962 1.00 83.56 110 ASP A N 1
ATOM 874 C CA . ASP A 1 110 ? 7.513 8.004 6.507 1.00 83.56 110 ASP A CA 1
ATOM 875 C C . ASP A 1 110 ? 6.182 8.456 5.880 1.00 83.56 110 ASP A C 1
ATOM 877 O O . ASP A 1 110 ? 6.095 8.637 4.667 1.00 83.56 110 ASP A O 1
ATOM 881 N N . SER A 1 111 ? 5.110 8.645 6.664 1.00 86.75 111 SER A N 1
ATOM 882 C CA . SER A 1 111 ? 3.779 8.932 6.111 1.00 86.75 111 SER A CA 1
ATOM 883 C C . SER A 1 111 ? 3.039 10.044 6.840 1.00 86.75 111 SER A C 1
ATOM 885 O O . SER A 1 111 ? 2.289 9.818 7.791 1.00 86.75 111 SER A O 1
ATOM 887 N N . THR A 1 112 ? 3.119 11.259 6.290 1.00 88.19 112 THR A N 1
ATOM 888 C CA . THR A 1 112 ? 2.307 12.397 6.751 1.00 88.19 112 THR A CA 1
ATOM 889 C C . THR A 1 112 ? 0.806 12.095 6.702 1.00 88.19 112 THR A C 1
ATOM 891 O O . THR A 1 112 ? 0.052 12.573 7.543 1.00 88.19 112 THR A O 1
ATOM 894 N N . GLN A 1 113 ? 0.337 11.276 5.752 1.00 87.88 113 GLN A N 1
ATOM 895 C CA . GLN A 1 113 ? -1.080 10.902 5.680 1.00 87.88 113 GLN A CA 1
ATOM 896 C C . GLN A 1 113 ? -1.517 10.080 6.901 1.00 87.88 113 GLN A C 1
ATOM 898 O O . GLN A 1 113 ? -2.585 10.336 7.462 1.00 87.88 113 GLN A O 1
ATOM 903 N N . LEU A 1 114 ? -0.683 9.134 7.345 1.00 92.25 114 LEU A N 1
ATOM 904 C CA . LEU A 1 114 ? -0.939 8.362 8.560 1.00 92.25 114 LEU A CA 1
ATOM 905 C C . LEU A 1 114 ? -0.815 9.239 9.807 1.00 92.25 114 LEU A C 1
ATOM 907 O O . LEU A 1 114 ? -1.703 9.181 10.658 1.00 92.25 114 LEU A O 1
ATOM 911 N N . GLN A 1 115 ? 0.191 10.118 9.873 1.00 95.06 115 GLN A N 1
ATOM 912 C CA . GLN A 1 115 ? 0.324 11.090 10.965 1.00 95.06 115 GLN A CA 1
ATOM 913 C C . GLN A 1 115 ? -0.956 11.918 11.127 1.00 95.06 115 GLN A C 1
ATOM 915 O O . GLN A 1 115 ? -1.537 11.959 12.212 1.00 95.06 115 GLN A O 1
ATOM 920 N N . MET A 1 116 ? -1.467 12.481 10.027 1.00 95.00 116 MET A N 1
ATOM 921 C CA . MET A 1 116 ? -2.707 13.258 10.029 1.00 95.00 116 MET A CA 1
ATOM 922 C C . MET A 1 116 ? -3.922 12.432 10.465 1.00 95.00 116 MET A C 1
ATOM 924 O O . MET A 1 116 ? -4.765 12.929 11.213 1.00 95.00 116 MET A O 1
ATOM 928 N N . LEU A 1 117 ? -4.034 11.171 10.032 1.00 94.19 117 LEU A N 1
ATOM 929 C CA . LEU A 1 117 ? -5.107 10.280 10.483 1.00 94.19 117 LEU A CA 1
ATOM 930 C C . LEU A 1 117 ? -5.048 10.063 12.004 1.00 94.19 117 LEU A C 1
ATOM 932 O O . LEU A 1 117 ? -6.077 10.144 12.683 1.00 94.19 117 LEU A O 1
ATOM 936 N N . GLY A 1 118 ? -3.844 9.847 12.540 1.00 96.62 118 GLY A N 1
ATOM 937 C CA . GLY A 1 118 ? -3.594 9.734 13.973 1.00 96.62 118 GLY A CA 1
ATOM 938 C C . GLY A 1 118 ? -3.933 11.012 14.744 1.00 96.62 118 GLY A C 1
ATOM 939 O O . GLY A 1 118 ? -4.478 10.933 15.843 1.00 96.62 118 GLY A O 1
ATOM 940 N N . GLU A 1 119 ? -3.663 12.194 14.191 1.00 96.81 119 GLU A N 1
ATOM 941 C CA . GLU A 1 119 ? -4.034 13.475 14.810 1.00 96.81 119 GLU A CA 1
ATOM 942 C C . GLU A 1 119 ? -5.553 13.697 14.832 1.00 96.81 119 GLU A C 1
ATOM 944 O O . GLU A 1 119 ? -6.121 14.064 15.866 1.00 96.81 119 GLU A O 1
ATOM 949 N N . LEU A 1 120 ? -6.226 13.451 13.702 1.00 96.62 120 LEU A N 1
ATOM 950 C CA . LEU A 1 120 ? -7.670 13.655 13.554 1.00 96.62 120 LEU A CA 1
ATOM 951 C C . LEU A 1 120 ? -8.486 12.699 14.431 1.00 96.62 120 LEU A C 1
ATOM 953 O O . LEU A 1 120 ? -9.547 13.074 14.927 1.00 96.62 120 LEU A O 1
ATOM 957 N N . CYS A 1 121 ? -7.983 11.481 14.640 1.00 95.94 121 CYS A N 1
ATOM 958 C CA . CYS A 1 121 ? -8.653 10.429 15.406 1.00 95.94 121 CYS A CA 1
ATOM 959 C C . CYS A 1 121 ? -7.961 10.146 16.751 1.00 95.94 121 CYS A C 1
ATOM 961 O O . CYS A 1 121 ? -8.079 9.043 17.285 1.00 95.94 121 CYS A O 1
ATOM 963 N N . LYS A 1 122 ? -7.250 11.137 17.311 1.00 95.81 122 LYS A N 1
ATOM 964 C CA . LYS A 1 122 ? -6.432 10.999 18.531 1.00 95.81 122 LYS A CA 1
ATOM 965 C C . LYS A 1 122 ? -7.171 10.409 19.738 1.00 95.81 122 LYS A C 1
ATOM 967 O O . LYS A 1 122 ? -6.561 9.709 20.538 1.00 95.81 122 LYS A O 1
ATOM 972 N N . ASP A 1 123 ? -8.467 10.701 19.864 1.00 95.50 123 ASP A N 1
ATOM 973 C CA . ASP A 1 123 ? -9.279 10.310 21.020 1.00 95.50 123 ASP A CA 1
ATOM 974 C C . ASP A 1 123 ? -10.046 8.998 20.776 1.00 95.50 123 ASP A C 1
ATOM 976 O O . ASP A 1 123 ? -10.342 8.277 21.727 1.00 95.50 123 ASP A O 1
ATOM 980 N N . SER A 1 124 ? -10.385 8.685 19.517 1.00 94.94 124 SER A N 1
ATOM 981 C CA . SER A 1 124 ? -11.189 7.507 19.161 1.00 94.94 124 SER A CA 1
ATOM 982 C C . SER A 1 124 ? -10.349 6.288 18.792 1.00 94.94 124 SER A C 1
ATOM 984 O O . SER A 1 124 ? -10.779 5.169 19.056 1.00 94.94 124 SER A O 1
ATOM 986 N N . GLY A 1 125 ? -9.193 6.475 18.142 1.00 95.81 125 GLY A N 1
ATOM 987 C CA . GLY A 1 125 ? -8.489 5.368 17.481 1.00 95.81 125 GLY A CA 1
ATOM 988 C C . GLY A 1 125 ? -9.262 4.763 16.315 1.00 95.81 125 GLY A C 1
ATOM 989 O O . GLY A 1 125 ? -8.955 3.652 15.893 1.00 95.81 125 GLY A O 1
ATOM 990 N N . GLU A 1 126 ? -10.286 5.464 15.822 1.00 95.75 126 GLU A N 1
ATOM 991 C CA . GLU A 1 126 ? -11.214 4.944 14.827 1.00 95.75 126 GLU A CA 1
ATOM 992 C C . GLU A 1 126 ? -11.589 5.990 13.784 1.00 95.75 126 GLU A C 1
ATOM 994 O O . GLU A 1 126 ? -11.881 7.141 14.121 1.00 95.75 126 GLU A O 1
ATOM 999 N N . ALA A 1 127 ? -11.667 5.545 12.529 1.00 94.12 127 ALA A N 1
ATOM 1000 C CA . ALA A 1 127 ? -12.161 6.323 11.404 1.00 94.12 127 ALA A CA 1
ATOM 1001 C C . ALA A 1 127 ? -13.250 5.546 10.657 1.00 94.12 127 ALA A C 1
ATOM 1003 O O . ALA A 1 127 ? -13.052 4.410 10.227 1.00 94.12 127 ALA A O 1
ATOM 1004 N N . SER A 1 128 ? -14.408 6.178 10.479 1.00 92.19 128 SER A N 1
ATOM 1005 C CA . SER A 1 128 ? -15.494 5.638 9.664 1.00 92.19 128 SER A CA 1
ATOM 1006 C C . SER A 1 128 ? -15.432 6.245 8.270 1.00 92.19 128 SER A C 1
ATOM 1008 O O . SER A 1 128 ? -15.639 7.449 8.119 1.00 92.19 128 SER A O 1
ATOM 1010 N N . VAL A 1 129 ? -15.217 5.414 7.256 1.00 90.19 129 VAL A N 1
ATOM 1011 C CA . VAL A 1 129 ? -15.105 5.841 5.858 1.00 90.19 129 VAL A CA 1
ATOM 1012 C C . VAL A 1 129 ? -16.168 5.171 4.997 1.00 90.19 129 VAL A C 1
ATOM 1014 O O . VAL A 1 129 ? -16.600 4.048 5.264 1.00 90.19 129 VAL A O 1
ATOM 1017 N N . HIS A 1 130 ? -16.613 5.879 3.964 1.00 90.44 130 HIS A N 1
ATOM 1018 C CA . HIS A 1 130 ? -17.461 5.296 2.931 1.00 90.44 130 HIS A CA 1
ATOM 1019 C C . HIS A 1 130 ? -16.600 4.426 2.012 1.00 90.44 130 HIS A C 1
ATOM 1021 O O . HIS A 1 130 ? -15.568 4.889 1.528 1.00 90.44 130 HIS A O 1
ATOM 1027 N N . ALA A 1 131 ? -17.040 3.199 1.752 1.00 89.38 131 ALA A N 1
ATOM 1028 C CA . ALA A 1 131 ? -16.366 2.269 0.855 1.00 89.38 131 ALA A CA 1
ATOM 1029 C C . ALA A 1 131 ? -17.152 2.146 -0.452 1.00 89.38 131 ALA A C 1
ATOM 1031 O O . ALA A 1 131 ? -18.381 2.051 -0.440 1.00 89.38 131 ALA A O 1
ATOM 1032 N N . LEU A 1 132 ? -16.452 2.158 -1.585 1.00 88.62 132 LEU A N 1
ATOM 1033 C CA . LEU A 1 132 ? -17.086 1.878 -2.868 1.00 88.62 132 LEU A CA 1
ATOM 1034 C C . LEU A 1 132 ? -17.412 0.383 -2.975 1.00 88.62 132 LEU A C 1
ATOM 1036 O O . LEU A 1 132 ? -16.816 -0.464 -2.312 1.00 88.62 132 LEU A O 1
ATOM 1040 N N . GLY A 1 133 ? -18.371 0.055 -3.842 1.00 88.38 133 GLY A N 1
ATOM 1041 C CA . GLY A 1 133 ? -18.682 -1.328 -4.204 1.00 88.38 133 GLY A CA 1
ATOM 1042 C C . GLY A 1 133 ? -17.438 -2.079 -4.671 1.00 88.38 133 GLY A C 1
ATOM 1043 O O . GLY A 1 133 ? -16.851 -1.707 -5.685 1.00 88.38 133 GLY A O 1
ATOM 1044 N N . GLY A 1 134 ? -17.065 -3.139 -3.957 1.00 88.31 134 GLY A N 1
ATOM 1045 C CA . GLY A 1 134 ? -15.915 -3.975 -4.286 1.00 88.31 134 GLY A CA 1
ATOM 1046 C C . GLY A 1 134 ? -14.587 -3.507 -3.685 1.00 88.31 134 GLY A C 1
ATOM 1047 O O . GLY A 1 134 ? -13.552 -4.043 -4.079 1.00 88.31 134 GLY A O 1
ATOM 1048 N N . THR A 1 135 ? -14.573 -2.553 -2.749 1.00 90.62 135 THR A N 1
ATOM 1049 C CA . THR A 1 135 ? -13.373 -2.218 -1.958 1.00 90.62 135 THR A CA 1
ATOM 1050 C C . THR A 1 135 ? -12.862 -3.483 -1.255 1.00 90.62 135 THR A C 1
ATOM 1052 O O . THR A 1 135 ? -13.612 -4.144 -0.541 1.00 90.62 135 THR A O 1
ATOM 1055 N N . ILE A 1 136 ? -11.605 -3.879 -1.470 1.00 91.56 136 ILE A N 1
ATOM 1056 C CA . ILE A 1 136 ? -11.078 -5.148 -0.940 1.00 91.56 136 ILE A CA 1
ATOM 1057 C C . ILE A 1 136 ? -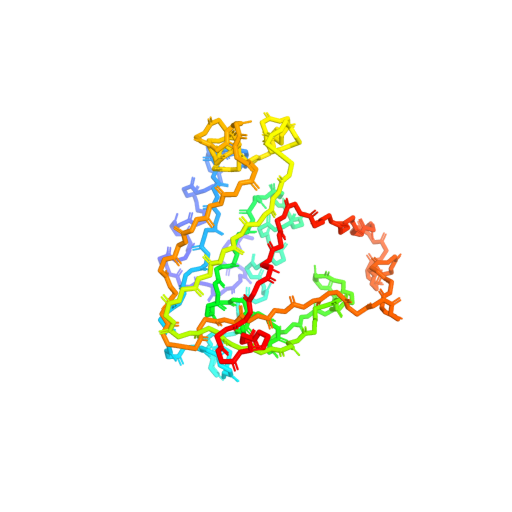10.950 -5.135 0.589 1.00 91.56 136 ILE A C 1
ATOM 1059 O O . ILE A 1 136 ? -10.471 -4.170 1.177 1.00 91.56 136 ILE A O 1
ATOM 1063 N N . ALA A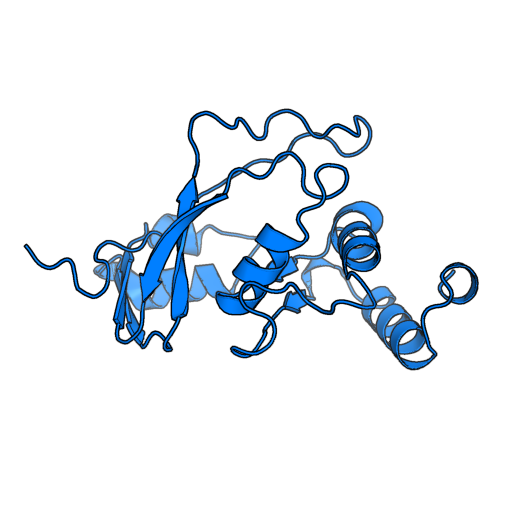 1 137 ? -11.293 -6.258 1.223 1.00 92.44 137 ALA A N 1
ATOM 1064 C CA . ALA A 1 137 ? -10.842 -6.592 2.566 1.00 92.44 137 ALA A CA 1
ATOM 1065 C C . ALA A 1 137 ? -9.822 -7.734 2.500 1.00 92.44 137 ALA A C 1
ATOM 1067 O O . ALA A 1 137 ? -10.078 -8.785 1.901 1.00 92.44 137 ALA A O 1
ATOM 1068 N N . TYR A 1 138 ? -8.674 -7.551 3.142 1.00 92.44 138 TYR A N 1
ATOM 1069 C CA . TYR A 1 138 ? -7.594 -8.532 3.183 1.00 92.44 138 TYR A CA 1
ATOM 1070 C C . TYR A 1 138 ? -7.035 -8.675 4.599 1.00 92.44 138 TYR A C 1
ATOM 1072 O O . TYR A 1 138 ? -7.230 -7.824 5.465 1.00 92.44 138 TYR A O 1
ATOM 1080 N N . THR A 1 139 ? -6.363 -9.792 4.836 1.00 92.06 139 THR A N 1
ATOM 1081 C CA . THR A 1 139 ? -5.623 -10.086 6.060 1.00 92.06 139 THR A CA 1
ATOM 1082 C C . THR A 1 139 ? -4.216 -10.553 5.710 1.00 92.06 139 THR A C 1
ATOM 1084 O O . THR A 1 139 ? -3.898 -10.750 4.536 1.00 92.06 139 THR A O 1
ATOM 1087 N N . ILE A 1 140 ? -3.386 -10.744 6.729 1.00 90.25 140 ILE A N 1
ATOM 1088 C CA . ILE A 1 140 ? -2.057 -11.327 6.578 1.00 90.25 140 ILE A CA 1
ATOM 1089 C C . ILE A 1 140 ? -2.169 -12.844 6.734 1.00 90.25 140 ILE A C 1
ATOM 1091 O O . ILE A 1 140 ? -2.685 -13.333 7.742 1.00 90.25 140 ILE A O 1
ATOM 1095 N N . ASP A 1 141 ? -1.695 -13.602 5.746 1.00 89.44 141 ASP A N 1
ATOM 1096 C CA . ASP A 1 141 ? -1.542 -15.046 5.883 1.00 89.44 141 ASP A CA 1
ATOM 1097 C C . ASP A 1 141 ? -0.369 -15.339 6.820 1.00 89.44 141 ASP A C 1
ATOM 1099 O O . ASP A 1 141 ? 0.794 -15.230 6.446 1.00 89.44 141 ASP A O 1
ATOM 1103 N N . SER A 1 142 ? -0.675 -15.745 8.052 1.00 83.62 142 SER A N 1
ATOM 1104 C CA . SER A 1 142 ? 0.329 -16.058 9.072 1.00 83.62 142 SER A CA 1
ATOM 1105 C C . SER A 1 142 ? 1.237 -17.242 8.717 1.00 83.62 142 SER A C 1
ATOM 1107 O O . SER A 1 142 ? 2.216 -17.482 9.418 1.00 83.62 142 SER A O 1
ATOM 1109 N N . ASN A 1 143 ? 0.904 -18.016 7.678 1.00 83.62 143 ASN A N 1
ATOM 1110 C CA . ASN A 1 143 ? 1.760 -19.094 7.178 1.00 83.62 143 ASN A CA 1
ATOM 1111 C C . ASN A 1 143 ? 2.802 -18.590 6.174 1.00 83.62 143 ASN A C 1
ATOM 1113 O O . ASN A 1 143 ? 3.744 -19.316 5.856 1.00 83.62 143 ASN A O 1
ATOM 1117 N N . VAL A 1 144 ? 2.646 -17.360 5.683 1.00 80.12 144 VAL A N 1
ATOM 1118 C CA . VAL A 1 144 ? 3.629 -16.682 4.849 1.00 80.12 144 VAL A CA 1
ATOM 1119 C C . VAL A 1 144 ? 4.475 -15.806 5.753 1.00 80.12 144 VAL A C 1
ATOM 1121 O O . VAL A 1 144 ? 3.980 -14.934 6.460 1.00 80.12 144 VAL A O 1
ATOM 1124 N N . THR A 1 145 ? 5.780 -16.046 5.743 1.00 69.25 145 THR A N 1
ATOM 1125 C CA . THR A 1 145 ? 6.722 -15.199 6.466 1.00 69.25 145 THR A CA 1
ATOM 1126 C C . THR A 1 145 ? 7.449 -14.322 5.446 1.00 69.25 145 THR A C 1
ATOM 1128 O O . THR A 1 145 ? 8.194 -14.879 4.640 1.00 69.25 145 THR A O 1
ATOM 1131 N N . PRO A 1 146 ? 7.315 -12.981 5.484 1.00 64.06 146 PRO A N 1
ATOM 1132 C CA . PRO A 1 146 ? 8.005 -12.054 4.566 1.00 64.06 146 PRO A CA 1
ATOM 1133 C C . PRO A 1 146 ? 9.549 -12.073 4.639 1.00 64.06 146 PRO A C 1
ATOM 1135 O O . PRO A 1 146 ? 10.225 -11.238 4.048 1.00 64.06 146 PRO A O 1
ATOM 1138 N N . GLN A 1 147 ? 10.137 -13.028 5.364 1.00 53.66 147 GLN A N 1
ATOM 1139 C CA . GLN A 1 147 ? 11.558 -13.109 5.710 1.00 53.66 147 GLN A CA 1
ATOM 1140 C C . GLN A 1 147 ? 12.486 -13.486 4.547 1.00 53.66 147 GLN A C 1
ATOM 1142 O O . GLN A 1 147 ? 13.704 -13.458 4.717 1.00 53.66 147 GLN A O 1
ATOM 1147 N N . SER A 1 148 ? 11.958 -13.845 3.378 1.00 52.12 148 SER A N 1
ATOM 1148 C CA . SER A 1 148 ? 12.774 -14.253 2.234 1.00 52.12 148 SER A CA 1
ATOM 1149 C C . SER A 1 148 ? 12.385 -13.490 0.976 1.00 52.12 148 SER A C 1
ATOM 1151 O O . SER A 1 148 ? 11.502 -13.920 0.236 1.00 52.12 148 SER A O 1
ATOM 1153 N N . HIS A 1 149 ? 13.091 -12.392 0.704 1.00 54.88 149 HIS A N 1
ATOM 1154 C CA . HIS A 1 149 ? 13.188 -11.891 -0.658 1.00 54.88 149 HIS A CA 1
ATOM 1155 C C . HIS A 1 149 ? 14.092 -12.864 -1.443 1.00 54.88 149 HIS A C 1
ATOM 1157 O O . HIS A 1 149 ? 15.204 -13.161 -0.986 1.00 54.88 149 HIS A O 1
ATOM 1163 N N . PRO A 1 150 ? 13.657 -13.420 -2.588 1.00 56.28 150 PRO A N 1
ATOM 1164 C CA . PRO A 1 150 ? 14.473 -14.363 -3.356 1.00 56.28 150 PRO A CA 1
ATOM 1165 C C . PRO A 1 150 ? 15.766 -13.700 -3.856 1.00 56.28 150 PRO A C 1
ATOM 1167 O O . PRO A 1 150 ? 16.802 -14.360 -3.979 1.00 56.28 150 PRO A O 1
ATOM 1170 N N . ASN A 1 151 ? 15.746 -12.376 -4.052 1.00 56.84 151 ASN A N 1
ATOM 1171 C CA . ASN A 1 151 ? 16.934 -11.597 -4.362 1.00 56.84 151 ASN A CA 1
ATOM 1172 C C . ASN A 1 151 ? 17.665 -11.119 -3.091 1.00 56.84 151 ASN A C 1
ATOM 1174 O O . ASN A 1 151 ? 17.282 -10.128 -2.469 1.00 56.84 151 ASN A O 1
ATOM 1178 N N . LYS A 1 152 ? 18.771 -11.797 -2.749 1.00 56.19 152 LYS A N 1
ATOM 1179 C CA . LYS A 1 152 ? 19.623 -11.497 -1.580 1.00 56.19 152 LYS A CA 1
ATOM 1180 C C . LYS A 1 152 ? 20.263 -10.102 -1.593 1.00 56.19 152 LYS A C 1
ATOM 1182 O O . LYS A 1 152 ? 20.746 -9.681 -0.546 1.00 56.19 152 LYS A O 1
ATOM 1187 N N . SER A 1 153 ? 20.322 -9.410 -2.737 1.00 58.91 153 SER A N 1
ATOM 1188 C CA . SER A 1 153 ? 20.892 -8.056 -2.811 1.00 58.91 153 SER A CA 1
ATOM 1189 C C . SER A 1 153 ? 19.939 -6.967 -2.319 1.00 58.91 153 SER A C 1
ATOM 1191 O O . SER A 1 153 ? 20.390 -5.857 -2.069 1.00 58.91 153 SER A O 1
ATOM 1193 N N . VAL A 1 154 ? 18.644 -7.279 -2.210 1.00 59.22 154 VAL A N 1
ATOM 1194 C CA . VAL A 1 154 ? 17.571 -6.321 -1.895 1.00 59.22 154 VAL A CA 1
ATOM 1195 C C . VAL A 1 154 ? 17.230 -6.311 -0.395 1.00 59.22 154 VAL A C 1
ATOM 1197 O O . VAL A 1 154 ? 16.701 -5.333 0.114 1.00 59.22 154 VAL A O 1
ATOM 1200 N N . GLY A 1 155 ? 17.627 -7.348 0.353 1.00 61.38 155 GLY A N 1
ATOM 1201 C CA . GLY A 1 155 ? 17.426 -7.427 1.803 1.00 61.38 155 GLY A CA 1
ATOM 1202 C C . GLY A 1 155 ? 16.174 -8.211 2.201 1.00 61.38 155 GLY A C 1
ATOM 1203 O O . GLY A 1 155 ? 15.786 -9.158 1.520 1.00 61.38 155 GLY A O 1
ATOM 1204 N N . TRP A 1 156 ? 15.598 -7.873 3.353 1.00 60.09 156 TRP A N 1
ATOM 1205 C CA . TRP A 1 156 ? 14.392 -8.486 3.918 1.00 60.09 156 TRP A CA 1
ATOM 1206 C C . TRP A 1 156 ? 13.296 -7.426 4.041 1.00 60.09 156 TRP A C 1
ATOM 1208 O O . TRP A 1 156 ? 13.599 -6.260 4.283 1.00 60.09 156 TRP A O 1
ATOM 1218 N N . THR A 1 157 ? 12.037 -7.833 3.883 1.00 67.12 157 THR A N 1
ATOM 1219 C CA . THR A 1 157 ? 10.883 -6.936 3.998 1.00 67.12 157 THR A CA 1
ATOM 1220 C C . THR A 1 157 ? 10.348 -6.971 5.426 1.00 67.12 157 THR A C 1
ATOM 1222 O O . THR A 1 157 ? 10.043 -8.047 5.949 1.00 67.12 157 THR A O 1
ATOM 1225 N N . GLU A 1 158 ? 10.207 -5.806 6.059 1.00 76.25 158 GLU A N 1
ATOM 1226 C CA . GLU A 1 158 ? 9.406 -5.666 7.275 1.00 76.25 158 GLU A CA 1
ATOM 1227 C C . GLU A 1 158 ? 7.943 -5.446 6.887 1.00 76.25 158 GLU A C 1
ATOM 1229 O O . GLU A 1 158 ? 7.633 -4.590 6.060 1.00 76.25 158 GLU A O 1
ATOM 1234 N N . LEU A 1 159 ? 7.039 -6.239 7.461 1.00 83.75 159 LEU A N 1
ATOM 1235 C CA . LEU A 1 159 ? 5.605 -6.056 7.283 1.00 83.75 159 LEU A CA 1
ATOM 1236 C C . LEU A 1 159 ? 5.017 -5.499 8.570 1.00 83.75 159 LEU A C 1
ATOM 1238 O O . LEU A 1 159 ? 5.001 -6.179 9.597 1.00 83.75 159 LEU A O 1
ATOM 1242 N N . GLU A 1 160 ? 4.457 -4.302 8.477 1.00 87.50 160 GLU A N 1
ATOM 1243 C CA . GLU A 1 160 ? 3.771 -3.659 9.583 1.00 87.50 160 GLU A CA 1
ATOM 1244 C C . GLU A 1 160 ? 2.303 -3.390 9.240 1.00 87.50 160 GLU A C 1
ATOM 1246 O O . GLU A 1 160 ? 1.974 -2.809 8.208 1.00 87.50 160 GLU A O 1
ATOM 1251 N N . VAL A 1 161 ? 1.399 -3.810 10.129 1.00 89.75 161 VAL A N 1
ATOM 1252 C CA . VAL A 1 161 ? -0.034 -3.508 10.024 1.00 89.75 161 VAL A CA 1
ATOM 1253 C C . VAL A 1 161 ? -0.350 -2.344 10.955 1.00 89.75 161 VAL A C 1
ATOM 1255 O O . VAL A 1 161 ? -0.309 -2.482 12.179 1.00 89.75 161 VAL A O 1
ATOM 1258 N N . LEU A 1 162 ? -0.661 -1.191 10.364 1.00 92.69 162 LEU A N 1
ATOM 1259 C CA . LEU A 1 162 ? -0.916 0.057 11.092 1.00 92.69 162 LEU A CA 1
ATOM 1260 C C . LEU A 1 162 ? -2.406 0.356 11.293 1.00 92.69 162 LEU A C 1
ATOM 1262 O O . LEU A 1 162 ? -2.775 1.052 12.236 1.00 92.69 162 LEU A O 1
ATOM 1266 N N . THR A 1 163 ? -3.271 -0.197 10.442 1.00 91.31 163 THR A N 1
ATOM 1267 C CA . THR A 1 163 ? -4.729 -0.044 10.527 1.00 91.31 163 THR A CA 1
ATOM 1268 C C . THR A 1 163 ? -5.413 -1.378 10.231 1.00 91.31 163 THR A C 1
ATOM 1270 O O . THR A 1 163 ? -4.879 -2.204 9.492 1.00 91.31 163 THR A O 1
ATOM 1273 N N . PHE A 1 164 ? -6.590 -1.611 10.810 1.00 93.19 164 PHE A N 1
ATOM 1274 C CA . PHE A 1 164 ? -7.405 -2.790 10.512 1.00 93.19 164 PHE A CA 1
ATOM 1275 C C . PHE A 1 164 ? -8.889 -2.438 10.497 1.00 93.19 164 PHE A C 1
ATOM 1277 O O . PHE A 1 164 ? -9.362 -1.645 11.311 1.00 93.19 164 PHE A O 1
ATOM 1284 N N . ALA A 1 165 ? -9.639 -3.044 9.579 1.00 92.00 165 ALA A N 1
ATOM 1285 C CA . ALA A 1 165 ? -11.091 -2.945 9.589 1.00 92.00 165 ALA A CA 1
ATOM 1286 C C . ALA A 1 165 ? -11.683 -3.870 10.664 1.00 92.00 165 ALA A C 1
ATOM 1288 O O . ALA A 1 165 ? -11.233 -5.006 10.821 1.00 92.00 165 ALA A O 1
ATOM 1289 N N . ILE A 1 166 ? -12.683 -3.390 11.407 1.00 88.38 166 ILE A N 1
ATOM 1290 C CA . ILE A 1 166 ? -13.263 -4.128 12.549 1.00 88.38 166 ILE A CA 1
ATOM 1291 C C . ILE A 1 166 ? -14.601 -4.807 12.248 1.00 88.38 166 ILE A C 1
ATOM 1293 O O . ILE A 1 166 ? -15.032 -5.671 13.006 1.00 88.38 166 ILE A O 1
ATOM 1297 N N . GLU A 1 167 ? -15.241 -4.439 11.144 1.00 82.56 167 GLU A N 1
ATOM 1298 C CA . GLU A 1 167 ? -16.534 -4.955 10.694 1.00 82.56 167 GLU A CA 1
ATOM 1299 C C . GLU A 1 167 ? -16.469 -5.108 9.173 1.00 82.56 167 GLU A C 1
ATOM 1301 O O . GLU A 1 167 ? -15.864 -4.261 8.523 1.00 82.56 167 GLU A O 1
ATOM 1306 N N . LEU A 1 168 ? -17.053 -6.174 8.612 1.00 77.75 168 LEU A N 1
ATOM 1307 C CA . LEU A 1 168 ? -17.221 -6.362 7.163 1.00 77.75 168 LEU A CA 1
ATOM 1308 C C . LEU A 1 168 ? -18.679 -6.091 6.784 1.00 77.75 168 LEU A C 1
ATOM 1310 O O . LEU A 1 168 ? -19.588 -6.432 7.545 1.00 77.75 168 LEU A O 1
ATOM 1314 N N . ASP A 1 169 ? -18.915 -5.548 5.588 1.00 73.19 169 ASP A N 1
ATOM 1315 C CA . ASP A 1 169 ? -20.277 -5.380 5.073 1.00 73.19 169 ASP A CA 1
ATOM 1316 C C . ASP A 1 169 ? -21.013 -6.735 5.034 1.00 73.19 169 ASP A C 1
ATOM 1318 O O . ASP A 1 169 ? -20.508 -7.732 4.521 1.00 73.19 169 ASP A O 1
ATOM 1322 N N . GLY A 1 170 ? -22.218 -6.783 5.611 1.00 60.97 170 GLY A N 1
ATOM 1323 C CA . GLY A 1 170 ? -23.048 -7.994 5.661 1.00 60.97 170 GLY A CA 1
ATOM 1324 C C . GLY A 1 170 ? -22.712 -8.992 6.778 1.00 60.97 170 GLY A C 1
ATOM 1325 O O . GLY A 1 170 ? -23.483 -9.928 6.973 1.00 60.97 170 GLY A O 1
ATOM 1326 N N . ASN A 1 171 ? -21.644 -8.767 7.550 1.00 53.44 171 ASN A N 1
ATOM 1327 C CA . ASN A 1 171 ? -21.342 -9.499 8.784 1.00 53.44 171 ASN A CA 1
ATOM 1328 C C . ASN A 1 171 ? -21.547 -8.577 9.994 1.00 53.44 171 ASN A C 1
ATOM 1330 O O . ASN A 1 171 ? -20.595 -8.177 10.663 1.00 53.44 171 ASN A O 1
ATOM 1334 N N . GLY A 1 172 ? -22.805 -8.224 10.261 1.00 37.91 172 GLY A N 1
ATOM 1335 C CA . GLY A 1 172 ? -23.193 -7.834 11.617 1.00 37.91 172 GLY A CA 1
ATOM 1336 C C . GLY A 1 172 ? -23.258 -9.077 12.519 1.00 37.91 172 GLY A C 1
ATOM 1337 O O . GLY A 1 172 ? -23.354 -10.188 11.989 1.00 37.91 172 GLY A O 1
ATOM 1338 N N . PRO A 1 173 ? -23.192 -8.924 13.852 1.00 37.16 173 PRO A N 1
ATOM 1339 C CA . PRO A 1 173 ? -23.570 -10.002 14.766 1.00 37.16 173 PRO A CA 1
ATOM 1340 C C . PRO A 1 173 ? -24.995 -10.520 14.507 1.00 37.16 173 PRO A C 1
ATOM 1342 O O . PRO A 1 173 ? -25.846 -9.733 14.027 1.00 37.16 173 PRO A O 1
#

Foldseek 3Di:
DVVVVPDDPVVVVVVVVCVVDQLLVDEAEDDDDLVLAQPAPDPPDHCQVVLQCSCQVRNHHYHYFQRNVNNCVNVPDCLRQNDDQKAFDDFAAFKWKKAFQLVVQCVPPSDPPSVVVSVVCVPPSIDMDTGHPGRTAIDTNPVDDQQDRVDVVRHGDDDDDGMHTDDGPPDDD

Organism: NCBI:txid163516

Secondary structure (DSSP, 8-state):
-GGGTT--HHHHHHHHHHHTS-GGG-EEEE---TTTGGG-S-SS--SHHHHHIIIIIS--EEEE-HHHHHHHHHT--HHHH-S--EEEEEEESSEEEEEE-HHHHHT-TT-HHHHHHHHHTTTTSEEEEE--TTEEEEEE-TT--TT--S-TTT--------EEES-BTTB--

pLDDT: mean 83.57, std 13.15, range [37.16, 97.31]

Radius of gyration: 17.54 Å; chains: 1; bounding box: 44×35×45 Å

Sequence (173 aa):
SCIERDWGKDACDMLTDINSVDPDSVVFNWECCCGCSDHGFDNKVTPMPLFSYLLHERSFMVMCSDFSLKALIHEWDDEILGVNPLKKVGEFSSRMVLRFDPKKLQECEDSTQLQMLGELCKDSGEASVHALGGTIAYTIDSNVTPQSHPNKSVGWTELEVLTFAIELDGNGP